Protein AF-A0A1Q9DBE5-F1 (afdb_monomer)

pLDDT: mean 83.06, std 14.2, range [39.28, 97.38]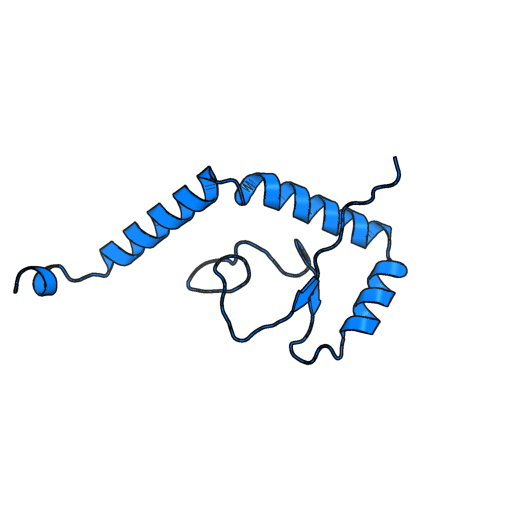

Foldseek 3Di:
DDDQQAAAEAEDDPDDDLQAHDDPDDHLDDDLQQHPYAYNVNPCVVVVVVVCVVCVVSSSNNRVSNVVSCVVQVDPVNVVVVVVVVVVVVVVVDDCVVVPPD

Sequence (102 aa):
MFGCLPVVLVQDSPWVSWLVGEIGGPAALVPGEHYIPIRYDLMDLVSKLNLLHEQEEEAKQLAERSERWARKYLSYDWVLFFLDRAVRRYAQHIDTSVLLDF

Nearest PDB structures (foldseek):
  5ub5-assembly1_A  TM=9.317E-01  e=2.821E-03  Homo sapiens
  7vfm-assembly1_A  TM=6.529E-01  e=6.074E-01  Staphylococcus aureus subsp. aureus USA300
  7vfk-assembly1_B  TM=6.615E-01  e=7.869E-01  Staphylococcus aureus subsp. aureus USA300
  7vfk-assembly1_A  TM=6.626E-01  e=7.869E-01  Staphylococcus aureus subsp. aureus USA300
  7vfn-assembly2_C  TM=6.585E-01  e=1.604E+00  Staphylococcus aureus subsp. aureus USA300

Organism: Symbiodinium microadriaticum (NCBI:txid2951)

InterPro domains:
  IPR006598 Glycosyl transferase CAP10 domain [PF05686] (2-96)

Radius of gyration: 18.59 Å; Cα contacts (8 Å, |Δi|>4): 83; chains: 1; bounding box: 35×34×60 Å

Solvent-accessible surface area (backbone atoms only — not comparable to full-atom values): 6074 Å² total; per-residue (Å²): 136,90,77,79,63,71,68,49,75,42,68,46,62,96,73,76,43,77,53,70,24,76,74,99,52,83,34,73,43,48,76,75,55,40,30,43,76,28,50,70,83,47,81,51,43,66,63,51,54,50,48,43,65,76,37,50,69,61,37,44,53,31,14,52,46,24,49,56,49,41,68,67,57,66,33,71,67,44,50,50,52,51,50,53,53,51,52,54,57,52,55,74,71,54,69,66,74,75,71,69,79,116

Mean predicted aligned error: 7.61 Å

Structure (mmCIF, N/CA/C/O backbone):
data_AF-A0A1Q9DBE5-F1
#
_entry.id   AF-A0A1Q9DBE5-F1
#
loop_
_atom_site.group_PDB
_atom_site.id
_atom_site.type_symbol
_atom_site.label_atom_id
_atom_site.label_alt_id
_atom_site.label_comp_id
_atom_site.label_asym_id
_atom_site.label_entity_id
_atom_site.label_seq_id
_atom_site.pdbx_PDB_ins_code
_atom_site.Cartn_x
_atom_site.Cartn_y
_atom_site.Cartn_z
_atom_site.occupancy
_atom_site.B_iso_or_equiv
_atom_site.auth_seq_id
_atom_site.auth_comp_id
_atom_site.auth_asym_id
_atom_site.auth_atom_id
_atom_site.pdbx_PDB_model_num
ATOM 1 N N . MET A 1 1 ? -14.658 21.761 12.971 1.00 39.28 1 MET A N 1
ATOM 2 C CA . MET A 1 1 ? -14.166 21.078 11.759 1.00 39.28 1 MET A CA 1
ATOM 3 C C . MET A 1 1 ? -14.066 19.604 12.121 1.00 39.28 1 MET A C 1
ATOM 5 O O . MET A 1 1 ? -13.142 19.231 12.825 1.00 39.28 1 MET A O 1
ATOM 9 N N . PHE A 1 2 ? -15.095 18.815 11.807 1.00 51.66 2 PHE A N 1
ATOM 10 C CA . PHE A 1 2 ? -15.059 17.360 11.985 1.00 51.66 2 PHE A CA 1
ATOM 11 C C . PHE A 1 2 ? -14.258 16.797 10.810 1.00 51.66 2 PHE A C 1
ATOM 13 O O . PHE A 1 2 ? -14.649 17.040 9.672 1.00 51.66 2 PHE A O 1
ATOM 20 N N . GLY A 1 3 ? -13.126 16.133 11.032 1.00 53.09 3 GLY A N 1
ATOM 21 C CA . GLY A 1 3 ? -12.338 15.641 9.901 1.00 53.09 3 GLY A CA 1
ATOM 22 C C . GLY A 1 3 ? -11.037 14.977 10.309 1.00 53.09 3 GLY A C 1
ATOM 23 O O . GLY A 1 3 ? -9.973 15.557 10.122 1.00 53.09 3 GLY A O 1
ATOM 24 N N . CYS A 1 4 ? -11.118 13.769 10.864 1.00 65.06 4 CYS A N 1
ATOM 25 C CA . CYS A 1 4 ? -9.966 12.872 10.835 1.00 65.06 4 CYS A CA 1
ATOM 26 C C . CYS A 1 4 ? -9.690 12.463 9.381 1.00 65.06 4 CYS A C 1
ATOM 28 O O . CYS A 1 4 ? -10.620 12.297 8.587 1.00 65.06 4 CYS A O 1
ATOM 30 N N . LEU A 1 5 ? -8.410 12.325 9.035 1.00 83.69 5 LEU A N 1
ATOM 31 C C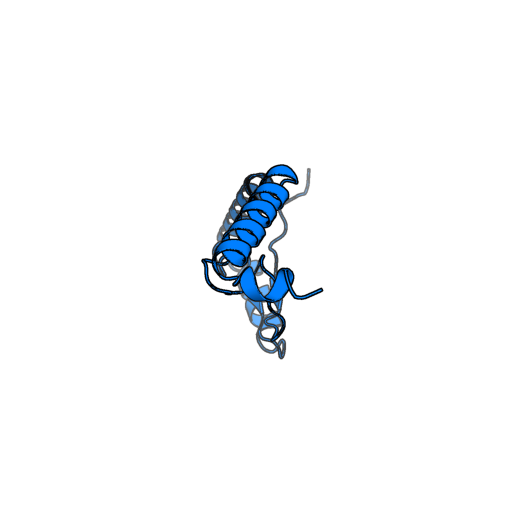A . LEU A 1 5 ? -7.995 11.811 7.732 1.00 83.69 5 LEU A CA 1
ATOM 32 C C . LEU A 1 5 ? -8.491 10.363 7.563 1.00 83.69 5 LEU A C 1
ATOM 34 O O . LEU A 1 5 ? -8.471 9.602 8.533 1.00 83.69 5 LEU A O 1
ATOM 38 N N . PRO A 1 6 ? -8.938 9.967 6.359 1.00 89.25 6 PRO A N 1
ATOM 39 C CA . PRO A 1 6 ? -9.415 8.613 6.128 1.00 89.25 6 PRO A CA 1
ATOM 40 C C . PRO A 1 6 ? -8.251 7.618 6.100 1.00 89.25 6 PRO A C 1
ATOM 42 O O . PRO A 1 6 ? -7.214 7.871 5.487 1.00 89.25 6 PRO A O 1
ATOM 45 N N . VAL A 1 7 ? -8.454 6.453 6.713 1.00 93.31 7 VAL A N 1
ATOM 46 C CA . VAL A 1 7 ? -7.573 5.297 6.523 1.00 93.31 7 VAL A CA 1
ATOM 47 C C . VAL A 1 7 ? -7.912 4.627 5.197 1.00 93.31 7 VAL A C 1
ATOM 49 O O . VAL A 1 7 ? -9.077 4.364 4.899 1.00 93.31 7 VAL A O 1
ATOM 52 N N . VAL A 1 8 ? -6.885 4.326 4.406 1.00 92.44 8 VAL A N 1
ATOM 53 C CA . VAL A 1 8 ? -7.038 3.625 3.131 1.00 92.44 8 VAL A CA 1
ATOM 54 C C . VAL A 1 8 ? -6.998 2.116 3.367 1.00 92.44 8 VAL A C 1
ATOM 56 O O . VAL A 1 8 ? -6.047 1.592 3.951 1.00 92.44 8 VAL A O 1
ATOM 59 N N . LEU A 1 9 ? -8.026 1.420 2.884 1.00 93.88 9 LEU A N 1
ATOM 60 C CA . LEU A 1 9 ? -8.077 -0.038 2.812 1.00 93.88 9 LEU A CA 1
ATOM 61 C C . LEU A 1 9 ? -7.824 -0.454 1.363 1.00 93.88 9 LEU A C 1
ATOM 63 O O . LEU A 1 9 ? -8.487 0.053 0.458 1.00 93.88 9 LEU A O 1
ATOM 67 N N . VAL A 1 10 ? -6.882 -1.365 1.136 1.00 91.94 10 VAL A N 1
ATOM 68 C CA . VAL A 1 10 ? -6.572 -1.867 -0.210 1.00 91.94 10 VAL A CA 1
ATOM 69 C C . VAL A 1 10 ? -6.793 -3.362 -0.223 1.00 91.94 10 VAL A C 1
ATOM 71 O O . VAL A 1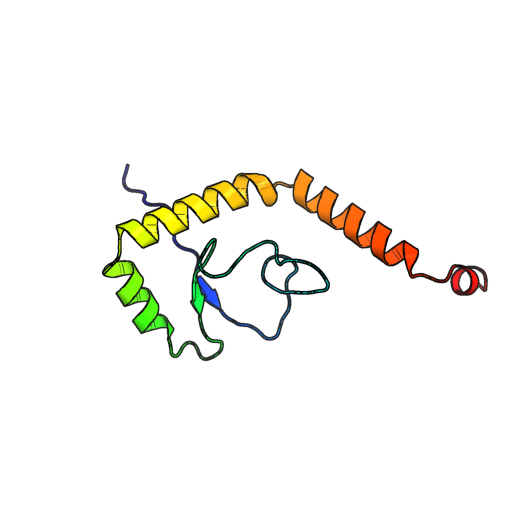 10 ? -6.188 -4.081 0.563 1.00 91.94 10 VAL A O 1
ATOM 74 N N . GLN A 1 11 ? -7.665 -3.826 -1.108 1.00 91.56 11 GLN A N 1
ATOM 75 C CA . GLN A 1 11 ? -7.885 -5.249 -1.304 1.00 91.56 11 GLN A CA 1
ATOM 76 C C . GLN A 1 11 ? -6.692 -5.863 -2.038 1.00 91.56 11 GLN A C 1
ATOM 78 O O . GLN A 1 11 ? -6.281 -5.369 -3.092 1.00 91.56 11 GLN A O 1
ATOM 83 N N . ASP A 1 12 ? -6.173 -6.956 -1.492 1.00 88.31 12 ASP A N 1
ATOM 84 C CA . ASP A 1 12 ? -5.215 -7.820 -2.153 1.00 88.31 12 ASP A CA 1
ATOM 85 C C . ASP A 1 12 ? -5.803 -8.257 -3.485 1.00 88.31 12 ASP A C 1
ATOM 87 O O . ASP A 1 12 ? -6.985 -8.579 -3.599 1.00 88.31 12 ASP A O 1
ATOM 91 N N . SER A 1 13 ? -4.975 -8.258 -4.513 1.00 82.75 13 SER A N 1
ATOM 92 C CA . SER A 1 13 ? -5.402 -8.507 -5.876 1.00 82.75 13 SER A CA 1
ATOM 93 C C . SER A 1 13 ? -4.261 -9.173 -6.637 1.00 82.75 13 SER A C 1
ATOM 95 O O . SER A 1 13 ? -3.103 -8.814 -6.424 1.00 82.75 13 SER A O 1
ATOM 97 N N . PRO A 1 14 ? -4.556 -10.108 -7.560 1.00 78.88 14 PRO A N 1
ATOM 98 C CA . PRO A 1 14 ? -3.541 -10.649 -8.461 1.00 78.88 14 PRO A CA 1
ATOM 99 C C . PRO A 1 14 ? -3.039 -9.600 -9.470 1.00 78.88 14 PRO A C 1
ATOM 101 O O . PRO A 1 14 ? -2.018 -9.804 -10.123 1.00 78.88 14 PRO A O 1
ATOM 104 N N . TRP A 1 15 ? -3.755 -8.482 -9.621 1.00 77.44 15 TRP A N 1
ATOM 105 C CA . TRP A 1 15 ? -3.363 -7.373 -10.483 1.00 77.44 15 TRP A CA 1
ATOM 106 C C . TRP A 1 15 ? -2.306 -6.510 -9.806 1.00 77.44 15 TRP A C 1
ATOM 108 O O . TRP A 1 15 ? -2.547 -5.934 -8.744 1.00 77.44 15 TRP A O 1
ATOM 118 N N . VAL A 1 16 ? -1.160 -6.367 -10.464 1.00 69.31 16 VAL A N 1
ATOM 119 C CA . VAL A 1 16 ? -0.073 -5.522 -9.980 1.00 69.31 16 VAL A CA 1
ATOM 120 C C . VAL A 1 16 ? -0.280 -4.087 -10.457 1.00 69.31 16 VAL A C 1
ATOM 122 O O . VAL A 1 16 ? -0.371 -3.819 -11.653 1.00 69.31 16 VAL A O 1
ATOM 125 N N . SER A 1 17 ? -0.315 -3.151 -9.514 1.00 76.19 17 SER A N 1
ATOM 126 C CA . SER A 1 17 ? -0.169 -1.721 -9.786 1.00 76.19 17 SER A CA 1
ATOM 127 C C . SER A 1 17 ? 1.207 -1.269 -9.318 1.00 76.19 17 SER A C 1
ATOM 129 O O . SER A 1 17 ? 1.649 -1.678 -8.252 1.00 76.19 17 SER A O 1
ATOM 131 N N . TRP A 1 18 ? 1.866 -0.380 -10.060 1.00 75.12 18 TRP A N 1
ATOM 132 C CA . TRP A 1 18 ? 3.154 0.204 -9.656 1.00 75.12 18 TRP A CA 1
ATOM 133 C C . TRP A 1 18 ? 3.087 0.947 -8.303 1.00 75.12 18 TRP A C 1
ATOM 135 O O . TRP A 1 18 ? 4.111 1.169 -7.662 1.00 75.12 18 TRP A O 1
ATOM 145 N N . LEU A 1 19 ? 1.878 1.312 -7.859 1.00 77.00 19 LEU A N 1
ATOM 146 C CA . LEU A 1 19 ? 1.619 1.947 -6.566 1.00 77.00 19 LEU A CA 1
ATOM 147 C C . LEU A 1 19 ? 1.692 0.972 -5.389 1.00 77.00 19 LEU A C 1
ATOM 149 O O . LEU A 1 19 ? 2.179 1.350 -4.332 1.00 77.00 19 LEU A O 1
ATOM 153 N N . VAL A 1 20 ? 1.172 -0.245 -5.547 1.00 75.19 20 VAL A N 1
ATOM 154 C CA . VAL A 1 20 ? 0.913 -1.185 -4.433 1.00 75.19 20 VAL A CA 1
ATOM 155 C C . VAL A 1 20 ? 1.511 -2.574 -4.637 1.00 75.19 20 VAL A C 1
ATOM 157 O O . VAL A 1 20 ? 1.502 -3.371 -3.709 1.00 75.19 20 VAL A O 1
ATOM 160 N N . GLY A 1 21 ? 2.027 -2.881 -5.824 1.00 64.19 21 GLY A N 1
ATOM 161 C CA . GLY A 1 21 ? 2.640 -4.166 -6.128 1.00 64.19 21 GLY A CA 1
ATOM 162 C C . GLY A 1 21 ? 4.141 -4.066 -6.366 1.00 64.19 21 GLY A C 1
ATOM 163 O O . GLY A 1 21 ? 4.692 -2.999 -6.636 1.00 64.19 21 GLY A O 1
ATOM 164 N N . GLU A 1 22 ? 4.800 -5.215 -6.268 1.00 53.16 22 GLU A N 1
ATOM 165 C CA . GLU A 1 22 ? 6.226 -5.363 -6.524 1.00 53.16 22 GLU A CA 1
ATOM 166 C C . GLU A 1 22 ? 6.454 -5.783 -7.978 1.00 53.16 22 GLU A C 1
ATOM 168 O O . GLU A 1 22 ? 6.143 -6.906 -8.367 1.00 53.16 22 GLU A O 1
ATOM 173 N N . ILE A 1 23 ? 7.045 -4.908 -8.793 1.00 42.12 23 ILE A N 1
ATOM 174 C CA . ILE A 1 23 ? 7.744 -5.348 -10.009 1.00 42.12 23 ILE A CA 1
ATOM 175 C C . ILE A 1 23 ? 9.117 -4.685 -10.024 1.00 42.12 23 ILE A C 1
ATOM 177 O O . ILE A 1 23 ? 9.258 -3.513 -10.365 1.00 42.12 23 ILE A O 1
ATOM 181 N N . GLY A 1 24 ? 10.145 -5.449 -9.643 1.00 48.88 24 GLY A N 1
ATOM 182 C CA . GLY A 1 24 ? 11.554 -5.080 -9.832 1.00 48.88 24 GLY A CA 1
ATOM 183 C C . GLY A 1 24 ? 12.064 -3.881 -9.016 1.00 48.88 24 GLY A C 1
ATOM 184 O O . GLY A 1 24 ? 13.141 -3.365 -9.321 1.00 48.88 24 GLY A O 1
ATOM 185 N N . GLY A 1 25 ? 11.321 -3.439 -7.997 1.00 52.19 25 GLY A N 1
ATOM 186 C CA . GLY A 1 25 ? 11.662 -2.346 -7.079 1.00 52.19 25 GLY A CA 1
ATOM 187 C C . GLY A 1 25 ? 10.645 -2.238 -5.932 1.00 52.19 25 GLY A C 1
ATOM 188 O O . GLY A 1 25 ? 9.607 -2.899 -6.002 1.00 52.19 25 GLY A O 1
ATOM 189 N N . PRO A 1 26 ? 10.927 -1.449 -4.874 1.00 54.72 26 PRO A N 1
ATOM 190 C CA . PRO A 1 26 ? 10.003 -1.300 -3.754 1.00 54.72 26 PRO A CA 1
ATOM 191 C C . PRO A 1 26 ? 8.703 -0.652 -4.240 1.00 54.72 26 PRO A C 1
ATOM 193 O O . PRO A 1 26 ? 8.746 0.372 -4.929 1.00 54.72 26 PRO A O 1
ATOM 196 N N . ALA A 1 27 ? 7.563 -1.259 -3.895 1.00 69.75 27 ALA A N 1
ATOM 197 C CA . ALA A 1 27 ? 6.248 -0.671 -4.118 1.00 69.75 27 ALA A CA 1
ATOM 198 C C . ALA A 1 27 ? 6.211 0.756 -3.555 1.00 69.75 27 ALA A C 1
ATOM 200 O O . ALA A 1 27 ? 6.835 1.055 -2.533 1.00 69.75 27 ALA A O 1
ATOM 201 N N . ALA A 1 28 ? 5.487 1.649 -4.228 1.00 77.06 28 ALA A N 1
ATOM 202 C CA . ALA A 1 28 ? 5.398 3.036 -3.791 1.00 77.06 28 ALA A CA 1
ATOM 203 C C . ALA A 1 28 ? 4.710 3.130 -2.409 1.00 77.06 28 ALA A C 1
ATOM 205 O O . ALA A 1 28 ? 5.141 3.871 -1.529 1.00 77.06 28 ALA A O 1
ATOM 206 N N . LEU A 1 29 ? 3.682 2.311 -2.185 1.00 84.12 29 LEU A N 1
ATOM 207 C CA . LEU A 1 29 ? 2.968 2.189 -0.923 1.00 84.12 29 LEU A CA 1
ATOM 208 C C . LEU A 1 29 ? 3.352 0.904 -0.185 1.00 84.12 29 LEU A C 1
ATOM 210 O O . LEU A 1 29 ? 3.400 -0.171 -0.778 1.00 84.12 29 LEU A O 1
ATOM 214 N N . VAL A 1 30 ? 3.543 1.012 1.132 1.00 87.00 30 VAL A N 1
ATOM 215 C CA . VAL A 1 30 ? 3.933 -0.097 2.003 1.00 87.00 30 VAL A CA 1
ATOM 216 C C . VAL A 1 30 ? 2.736 -0.473 2.891 1.00 87.00 30 VAL A C 1
ATOM 218 O O . VAL A 1 30 ? 2.152 0.420 3.527 1.00 87.00 30 VAL A O 1
ATOM 221 N N . PRO A 1 31 ? 2.339 -1.761 2.940 1.00 90.56 31 PRO A N 1
ATOM 222 C CA . PRO A 1 31 ? 1.286 -2.228 3.837 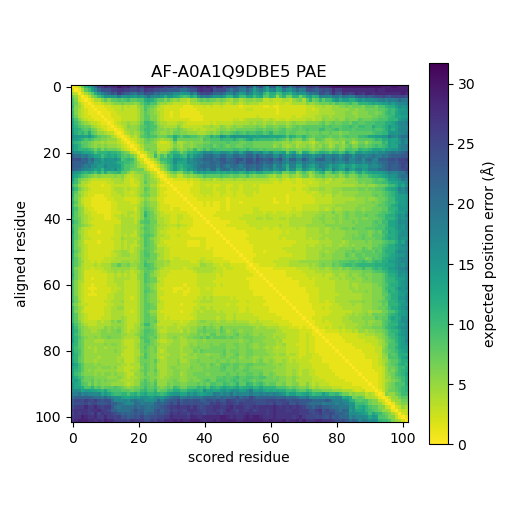1.00 90.56 31 PRO A CA 1
ATOM 223 C C . PRO A 1 31 ? 1.624 -1.908 5.300 1.00 90.56 31 PRO A C 1
ATOM 225 O O . PRO A 1 31 ? 2.754 -2.099 5.737 1.00 90.56 31 PRO A O 1
ATOM 228 N N . GLY A 1 32 ? 0.654 -1.418 6.069 1.00 89.62 32 GLY A N 1
ATOM 229 C CA . GLY A 1 32 ? 0.831 -1.030 7.474 1.00 89.62 32 GLY A CA 1
ATOM 230 C C . GLY A 1 32 ? 1.501 0.334 7.694 1.00 89.62 32 GLY A C 1
ATOM 231 O O . GLY A 1 32 ? 1.324 0.933 8.755 1.00 89.62 32 GLY A O 1
ATOM 232 N N . GLU A 1 33 ? 2.206 0.881 6.700 1.00 90.25 33 GLU A N 1
ATOM 233 C CA . GLU A 1 33 ? 2.748 2.247 6.769 1.00 90.25 33 GLU A CA 1
ATOM 234 C C . GLU A 1 33 ? 1.837 3.275 6.102 1.00 90.25 33 GLU A C 1
ATOM 236 O O . GLU A 1 33 ? 1.671 4.379 6.631 1.00 90.25 33 GLU A O 1
ATOM 241 N N . HIS A 1 34 ? 1.244 2.913 4.958 1.00 90.88 34 HIS A N 1
ATOM 242 C CA . HIS A 1 34 ? 0.430 3.819 4.142 1.00 90.88 34 HIS A CA 1
ATOM 243 C C . HIS A 1 34 ? -1.018 3.350 3.954 1.00 90.88 34 HIS A C 1
ATOM 245 O O . HIS A 1 34 ? -1.879 4.160 3.623 1.00 90.88 34 HIS A O 1
ATOM 251 N N . TYR A 1 35 ? -1.304 2.063 4.141 1.00 92.44 35 TYR A N 1
ATOM 252 C CA . TYR A 1 35 ? -2.650 1.506 4.000 1.00 92.44 35 TYR A CA 1
ATOM 253 C C . TYR A 1 35 ? -2.793 0.202 4.787 1.00 92.44 35 TYR A C 1
ATOM 255 O O . TYR A 1 35 ? -1.795 -0.408 5.172 1.00 92.44 35 TYR A O 1
ATOM 263 N N . ILE A 1 36 ? -4.028 -0.253 4.992 1.00 94.50 36 ILE A N 1
ATOM 264 C CA . ILE A 1 36 ? -4.308 -1.582 5.541 1.00 94.50 36 ILE A CA 1
ATOM 265 C C . ILE A 1 36 ? -4.653 -2.542 4.390 1.00 94.50 36 ILE A C 1
ATOM 267 O O . ILE A 1 36 ? -5.644 -2.300 3.694 1.00 94.50 36 ILE A O 1
ATOM 271 N N . PRO A 1 37 ? -3.881 -3.624 4.172 1.00 93.38 37 PRO A N 1
ATOM 272 C CA . PRO A 1 37 ? -4.240 -4.639 3.184 1.00 93.38 37 PRO A CA 1
ATOM 273 C C . PRO A 1 37 ? -5.483 -5.395 3.657 1.00 93.38 37 PRO A C 1
ATOM 275 O O . PRO A 1 37 ? -5.599 -5.669 4.849 1.00 93.38 37 PRO A O 1
ATOM 278 N N . ILE A 1 38 ? -6.405 -5.728 2.764 1.00 95.25 38 ILE A N 1
ATOM 279 C CA . ILE A 1 38 ? -7.575 -6.581 3.011 1.00 95.25 38 ILE A CA 1
ATOM 280 C C . ILE A 1 38 ? -7.407 -7.825 2.153 1.00 95.25 38 ILE A C 1
ATOM 282 O O . ILE A 1 38 ? -7.057 -7.695 0.985 1.00 95.25 38 ILE A O 1
ATOM 286 N N . ARG A 1 39 ? -7.707 -9.016 2.670 1.00 94.19 39 ARG A N 1
ATOM 287 C CA . ARG A 1 39 ? -7.626 -10.235 1.859 1.00 94.19 39 ARG A CA 1
ATOM 288 C C . ARG A 1 39 ? -8.475 -10.131 0.597 1.00 94.19 39 ARG A C 1
ATOM 290 O O . ARG A 1 39 ? -9.549 -9.528 0.591 1.00 94.19 39 ARG A O 1
ATOM 297 N N . TYR A 1 40 ? -8.044 -10.836 -0.445 1.00 92.69 40 TYR A N 1
ATOM 298 C CA . TYR A 1 40 ? -8.788 -10.940 -1.701 1.00 92.69 40 TYR A CA 1
ATOM 299 C C . TYR A 1 40 ? -10.231 -11.434 -1.488 1.00 92.69 40 TYR A C 1
ATOM 301 O O . TYR A 1 40 ? -11.154 -10.929 -2.119 1.00 92.69 40 TYR A O 1
ATOM 309 N N . ASP A 1 41 ? -10.442 -12.368 -0.556 1.00 95.19 41 ASP A N 1
ATOM 310 C CA . ASP A 1 41 ? -11.759 -12.919 -0.204 1.00 95.19 41 ASP A CA 1
ATOM 311 C C . ASP A 1 41 ? -12.560 -12.074 0.807 1.00 95.19 41 ASP A C 1
ATOM 313 O O . ASP A 1 41 ? -13.662 -12.465 1.189 1.00 95.19 41 ASP A O 1
ATOM 317 N N . LEU A 1 42 ? -12.022 -10.925 1.240 1.00 96.12 42 LEU A N 1
ATOM 318 C CA . LEU A 1 42 ? -12.612 -9.988 2.206 1.00 96.12 42 LEU A CA 1
ATOM 319 C C . LEU A 1 42 ? -12.919 -10.577 3.593 1.00 96.12 42 LEU A C 1
ATOM 321 O O . LEU A 1 42 ? -13.554 -9.908 4.412 1.00 96.12 42 LEU A O 1
ATOM 325 N N . MET A 1 43 ? -12.466 -11.798 3.898 1.00 97.12 43 MET A N 1
ATOM 326 C CA . MET A 1 43 ? -12.814 -12.476 5.154 1.00 97.12 43 MET A CA 1
ATOM 327 C C . MET A 1 43 ? -12.325 -11.730 6.403 1.00 97.12 43 MET A C 1
ATOM 329 O O . MET A 1 43 ? -12.901 -11.889 7.476 1.00 97.12 43 MET A O 1
ATOM 333 N N . ASP A 1 44 ? -11.277 -10.916 6.279 1.00 97.25 44 ASP A N 1
ATOM 334 C CA . ASP A 1 44 ? -10.685 -10.146 7.373 1.00 97.25 44 ASP A CA 1
ATOM 335 C C . ASP A 1 44 ? -11.153 -8.682 7.442 1.00 97.25 44 ASP A C 1
ATOM 337 O O . ASP A 1 44 ? -10.725 -7.944 8.336 1.00 97.25 44 ASP A O 1
ATOM 341 N N . LEU A 1 45 ? -12.057 -8.257 6.551 1.00 96.50 45 LEU A N 1
ATOM 342 C CA . LEU A 1 45 ? -12.519 -6.871 6.472 1.00 96.50 45 LEU A CA 1
ATOM 343 C C . LEU A 1 45 ? -13.145 -6.402 7.790 1.00 96.50 45 LEU A C 1
ATOM 345 O O . LEU A 1 45 ? -12.752 -5.370 8.330 1.00 96.50 45 LEU A O 1
ATOM 349 N N . VAL A 1 46 ? -14.086 -7.177 8.338 1.00 97.38 46 VAL A N 1
ATOM 350 C CA . VAL A 1 46 ? -14.796 -6.814 9.578 1.00 97.38 46 VAL A CA 1
ATOM 351 C C . VAL A 1 46 ? -13.830 -6.736 10.758 1.00 97.38 46 VAL A C 1
ATOM 353 O O . VAL A 1 46 ? -13.854 -5.763 11.507 1.00 97.38 46 VAL A O 1
ATOM 356 N N . SER A 1 47 ? -12.930 -7.713 10.898 1.00 96.81 47 SER A N 1
ATOM 357 C CA . SER A 1 47 ? -11.919 -7.695 11.961 1.00 96.81 47 SER A CA 1
ATOM 358 C C . SER A 1 47 ? -10.992 -6.483 11.869 1.00 96.81 47 SER A C 1
ATOM 360 O O . SER A 1 47 ? -10.658 -5.901 12.896 1.00 96.81 47 SER A O 1
ATOM 362 N N . LYS A 1 48 ? -10.607 -6.059 10.659 1.00 95.62 48 LYS A N 1
ATOM 363 C CA . LYS A 1 48 ? -9.751 -4.881 10.466 1.00 95.62 48 LYS A CA 1
ATOM 364 C C . LYS A 1 48 ? -10.485 -3.575 10.749 1.00 95.62 48 LYS A C 1
ATOM 366 O O . LYS A 1 48 ? -9.894 -2.675 11.333 1.00 95.62 48 LYS A O 1
ATOM 371 N N . LEU A 1 49 ? -11.765 -3.476 10.387 1.00 94.50 49 LEU A N 1
ATOM 372 C CA . LEU A 1 49 ? -12.596 -2.322 10.742 1.00 94.50 49 LEU A CA 1
ATOM 373 C C . LEU A 1 49 ? -12.762 -2.192 12.260 1.00 94.50 49 LEU A C 1
ATOM 375 O O . LEU A 1 49 ? -12.613 -1.094 12.790 1.00 94.50 49 LEU A O 1
ATOM 379 N N . ASN A 1 50 ? -13.007 -3.304 12.957 1.00 95.75 50 ASN A N 1
ATOM 380 C CA . ASN A 1 50 ? -13.098 -3.309 14.418 1.00 95.75 50 ASN A CA 1
ATOM 381 C C . ASN A 1 50 ? -11.770 -2.891 15.060 1.00 95.75 50 ASN A C 1
ATOM 383 O O . ASN A 1 50 ? -11.769 -2.032 15.933 1.00 95.75 50 ASN A O 1
ATOM 387 N N . LEU A 1 51 ? -10.640 -3.412 14.568 1.00 93.69 51 LEU A N 1
ATOM 388 C CA . LEU A 1 51 ? -9.314 -3.027 15.055 1.00 93.69 51 LEU A CA 1
ATOM 389 C C . LEU A 1 51 ? -9.065 -1.517 14.903 1.00 93.69 51 LEU A C 1
ATOM 391 O O . LEU A 1 51 ? -8.626 -0.867 15.844 1.00 93.69 51 LEU A O 1
ATOM 395 N N . LEU A 1 52 ? -9.395 -0.945 13.741 1.00 93.06 52 LEU A N 1
ATOM 396 C CA . LEU A 1 52 ? -9.258 0.495 13.493 1.00 93.06 52 LEU A CA 1
ATOM 397 C C . LEU A 1 52 ? -10.167 1.339 14.396 1.00 93.06 52 LEU A C 1
ATOM 399 O O . LEU A 1 52 ? -9.813 2.467 14.730 1.00 93.06 52 LEU A O 1
ATOM 403 N N . HIS A 1 53 ? -11.330 0.809 14.776 1.00 91.81 53 HIS A N 1
ATOM 404 C CA . HIS A 1 53 ? -12.236 1.470 15.708 1.00 91.81 53 HIS A CA 1
ATOM 405 C C . HIS A 1 53 ? -11.713 1.428 17.150 1.00 91.81 53 HIS A C 1
ATOM 407 O O . HIS A 1 53 ? -11.794 2.424 17.862 1.00 91.81 53 HIS A O 1
ATOM 413 N N . GLU A 1 54 ? -11.153 0.293 17.570 1.00 95.56 54 GLU A N 1
ATOM 414 C CA . GLU A 1 54 ? -10.566 0.110 18.901 1.00 95.56 54 GLU A CA 1
ATOM 415 C C . GLU A 1 54 ? -9.246 0.883 19.072 1.00 95.56 54 GLU A C 1
ATOM 417 O O . GLU A 1 54 ? -8.916 1.312 20.177 1.00 95.56 54 GLU A O 1
ATOM 422 N N . GLN A 1 55 ? -8.502 1.091 17.981 1.00 94.31 55 GLN A N 1
ATOM 423 C CA . GLN A 1 55 ? -7.177 1.719 17.958 1.00 94.31 55 GLN A CA 1
ATOM 424 C C . GLN A 1 55 ? -7.188 3.060 17.206 1.00 94.31 55 GLN A C 1
ATOM 426 O O . GLN A 1 55 ? -6.439 3.272 16.250 1.00 94.31 55 GLN A O 1
ATOM 431 N N . GLU A 1 56 ? -8.036 3.992 17.648 1.00 91.62 56 GLU A N 1
ATOM 432 C CA . GLU A 1 56 ? -8.272 5.271 16.958 1.00 91.62 56 GLU A CA 1
ATOM 433 C C . GLU A 1 56 ? -6.985 6.088 16.717 1.00 91.62 56 GLU A C 1
ATOM 435 O O . GLU A 1 56 ? -6.788 6.647 15.636 1.00 91.62 56 GLU A O 1
ATOM 440 N N . GLU A 1 57 ? -6.075 6.132 17.693 1.00 93.19 57 GLU A N 1
ATOM 441 C CA . GLU A 1 57 ? -4.830 6.902 17.580 1.00 93.19 57 GLU A CA 1
ATOM 442 C C . GLU A 1 57 ? -3.862 6.292 16.552 1.00 93.19 57 GLU A C 1
ATOM 444 O O . GLU A 1 57 ? -3.263 7.013 15.753 1.00 93.19 57 GLU A O 1
ATOM 449 N N . GLU A 1 58 ? -3.749 4.962 16.500 1.00 92.38 58 GLU A N 1
ATOM 450 C CA . GLU A 1 5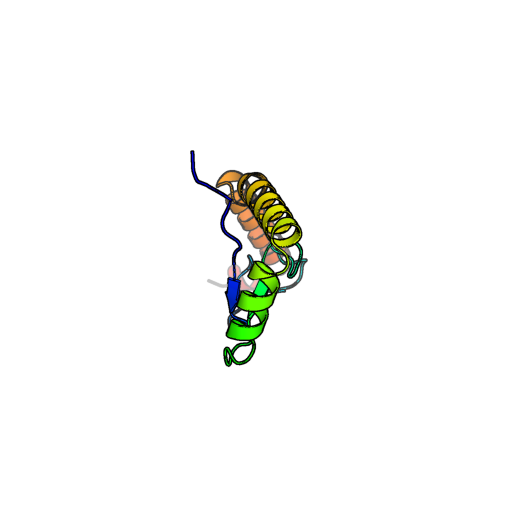8 ? -2.928 4.283 15.490 1.00 92.38 58 GLU A CA 1
ATOM 451 C C . GLU A 1 58 ? -3.515 4.468 14.086 1.00 92.38 58 GLU A C 1
ATOM 453 O O . GLU A 1 58 ? -2.780 4.761 13.136 1.00 92.38 58 GLU A O 1
ATOM 458 N N . ALA A 1 59 ? -4.843 4.381 13.961 1.00 93.12 59 ALA A N 1
ATOM 459 C CA . ALA A 1 59 ? -5.563 4.646 12.720 1.00 93.12 59 ALA A CA 1
ATOM 460 C C . ALA A 1 59 ? -5.326 6.083 12.227 1.00 93.12 59 ALA A C 1
ATOM 462 O O . ALA A 1 59 ? -5.042 6.309 11.046 1.00 93.12 59 ALA A O 1
ATOM 463 N N . LYS A 1 60 ? -5.362 7.062 13.134 1.00 94.00 60 LYS A N 1
ATOM 464 C CA . LYS A 1 60 ? -5.077 8.463 12.815 1.00 94.00 60 LYS A CA 1
ATOM 465 C C . LYS A 1 60 ? -3.635 8.661 12.352 1.00 94.00 60 LYS A C 1
ATOM 467 O O . LYS A 1 60 ? -3.404 9.304 11.327 1.00 94.00 60 LYS A O 1
ATOM 472 N N . GLN A 1 61 ? -2.664 8.078 13.053 1.00 94.00 61 GLN A N 1
ATOM 473 C CA . GLN A 1 61 ? -1.255 8.171 12.666 1.00 94.00 61 GLN A CA 1
ATOM 474 C C . GLN A 1 61 ? -0.990 7.529 11.303 1.00 94.00 61 GLN A C 1
ATOM 476 O O . GLN A 1 61 ? -0.225 8.075 10.505 1.00 94.00 61 GLN A O 1
ATOM 481 N N . LEU A 1 62 ? -1.632 6.397 11.010 1.00 94.62 62 LEU A N 1
ATOM 482 C CA . LEU A 1 62 ? -1.577 5.765 9.696 1.00 94.62 62 LEU A CA 1
ATOM 483 C C . LEU A 1 62 ? -2.132 6.695 8.611 1.00 94.62 62 LEU A C 1
ATOM 485 O O . LEU A 1 62 ? -1.468 6.917 7.598 1.00 94.62 62 LEU A O 1
ATOM 489 N N . ALA A 1 63 ? -3.311 7.276 8.839 1.00 94.38 63 ALA A N 1
ATOM 490 C CA . ALA A 1 63 ? -3.939 8.189 7.892 1.00 94.38 63 ALA A CA 1
ATOM 491 C C . ALA A 1 63 ? -3.055 9.421 7.622 1.00 94.38 63 ALA A C 1
ATOM 493 O O . ALA A 1 63 ? -2.829 9.781 6.467 1.00 94.38 63 ALA A O 1
ATOM 494 N N . GLU A 1 64 ? -2.451 10.010 8.656 1.00 94.44 64 GLU A N 1
ATOM 495 C CA . GLU A 1 64 ? -1.502 11.119 8.506 1.00 94.44 64 GLU A CA 1
ATOM 496 C C . GLU A 1 64 ? -0.223 10.732 7.752 1.00 94.44 64 GLU A C 1
ATOM 498 O O . GLU A 1 64 ? 0.264 11.500 6.920 1.00 94.44 64 GLU A O 1
ATOM 503 N N . ARG A 1 65 ? 0.353 9.552 8.026 1.00 92.38 65 ARG A N 1
ATOM 504 C CA . ARG A 1 65 ? 1.518 9.053 7.275 1.00 92.38 65 ARG A CA 1
ATOM 505 C C . ARG A 1 65 ? 1.170 8.864 5.801 1.00 92.38 65 ARG A C 1
ATOM 507 O O . ARG A 1 65 ? 1.928 9.321 4.946 1.00 92.38 65 ARG A O 1
ATOM 514 N N . SER A 1 66 ? 0.016 8.261 5.520 1.00 91.25 66 SER A N 1
ATOM 515 C CA . SER A 1 66 ? -0.462 8.026 4.158 1.00 91.25 66 SER A CA 1
ATOM 516 C C . SER A 1 66 ? -0.677 9.331 3.382 1.00 91.25 66 SER A C 1
ATOM 518 O O . SER A 1 66 ? -0.207 9.451 2.251 1.00 91.25 66 SER A O 1
ATOM 520 N N . GLU A 1 67 ? -1.287 10.346 4.004 1.00 92.44 67 GLU A N 1
ATOM 521 C CA . GLU A 1 67 ? -1.545 11.650 3.382 1.00 92.44 67 GLU A CA 1
ATOM 522 C C . GLU A 1 67 ? -0.243 12.393 3.081 1.00 92.44 67 GLU A C 1
ATOM 524 O O . GLU A 1 67 ? -0.045 12.862 1.955 1.00 92.44 67 GLU A O 1
ATOM 529 N N . ARG A 1 68 ? 0.684 12.433 4.048 1.00 90.75 68 ARG A N 1
ATOM 530 C CA . ARG A 1 68 ? 1.990 13.077 3.863 1.00 90.75 68 ARG A CA 1
ATOM 531 C C . ARG A 1 68 ? 2.788 12.413 2.751 1.00 90.75 68 ARG A C 1
ATOM 533 O O . ARG A 1 68 ? 3.408 13.109 1.944 1.00 90.75 68 ARG A O 1
ATOM 540 N N . TRP A 1 69 ? 2.774 11.082 2.696 1.00 88.69 69 TRP A N 1
ATOM 541 C CA . TRP A 1 69 ? 3.459 10.336 1.648 1.00 88.69 69 TRP A CA 1
ATOM 542 C C . TRP A 1 69 ? 2.826 10.605 0.279 1.00 88.69 69 TRP A C 1
ATOM 544 O O . TRP A 1 69 ? 3.530 10.997 -0.653 1.00 88.69 69 TRP A O 1
ATOM 554 N N . ALA A 1 70 ? 1.497 10.500 0.176 1.00 87.56 70 ALA A N 1
ATOM 555 C CA . ALA A 1 70 ? 0.763 10.726 -1.064 1.00 87.56 70 ALA A CA 1
ATOM 556 C C . ALA A 1 70 ? 0.987 12.141 -1.611 1.00 87.56 70 ALA A C 1
ATOM 558 O O . ALA A 1 70 ? 1.322 12.310 -2.781 1.00 87.56 70 ALA A O 1
ATOM 559 N N . ARG A 1 71 ? 0.898 13.172 -0.766 1.00 87.44 71 ARG A N 1
ATOM 560 C CA . ARG A 1 71 ? 1.143 14.558 -1.196 1.00 87.44 71 ARG A CA 1
ATOM 561 C C . ARG A 1 71 ? 2.561 14.798 -1.684 1.00 87.44 71 ARG A C 1
ATOM 563 O O . ARG A 1 71 ? 2.767 15.659 -2.535 1.00 87.44 71 ARG A O 1
ATOM 570 N N . LYS A 1 72 ? 3.531 14.068 -1.137 1.00 84.06 72 LYS A N 1
ATOM 571 C CA . LYS A 1 72 ? 4.929 14.209 -1.525 1.00 84.06 72 LYS A CA 1
ATOM 572 C C . LYS A 1 72 ? 5.255 13.443 -2.799 1.00 84.06 72 LYS A C 1
ATOM 574 O O . LYS A 1 72 ? 5.958 14.001 -3.628 1.00 84.06 72 LYS A O 1
ATOM 579 N N . TYR A 1 73 ? 4.782 12.206 -2.939 1.00 82.00 73 TYR A N 1
ATOM 580 C CA . TYR 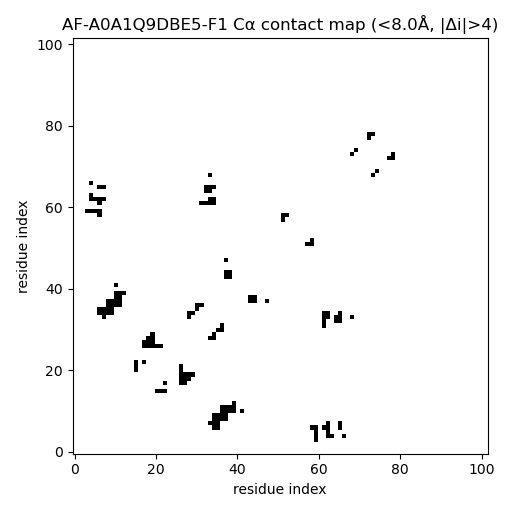A 1 73 ? 5.265 11.260 -3.953 1.00 82.00 73 TYR A CA 1
ATOM 581 C C . TYR A 1 73 ? 4.232 10.874 -5.017 1.00 82.00 73 TYR A C 1
ATOM 583 O O . TYR A 1 73 ? 4.605 10.290 -6.029 1.00 82.00 73 TYR A O 1
ATOM 591 N N . LEU A 1 74 ? 2.955 11.224 -4.837 1.00 83.25 74 LEU A N 1
ATOM 592 C CA . LEU A 1 74 ? 1.903 11.063 -5.854 1.00 83.25 74 LEU A CA 1
ATOM 593 C C . LEU A 1 74 ? 1.563 12.376 -6.559 1.00 83.25 74 LEU A C 1
ATOM 595 O O . LEU A 1 74 ? 0.514 12.494 -7.192 1.00 83.25 74 LEU A O 1
ATOM 599 N N . SER A 1 75 ? 2.443 13.375 -6.468 1.00 85.56 75 SER A N 1
ATOM 600 C CA . SER A 1 75 ? 2.331 14.554 -7.318 1.00 85.56 75 SER A CA 1
ATOM 601 C C . SER A 1 75 ? 2.632 14.191 -8.773 1.00 85.56 75 SER A C 1
ATOM 603 O O . SER A 1 75 ? 3.376 13.252 -9.063 1.00 85.56 75 SER A O 1
ATOM 605 N N . TYR A 1 76 ? 2.073 14.973 -9.696 1.00 88.00 76 TYR A N 1
ATOM 606 C CA . TYR A 1 76 ? 2.278 14.799 -11.134 1.00 88.00 76 TYR A CA 1
ATOM 607 C C . TYR A 1 76 ? 3.767 14.690 -11.512 1.00 88.00 76 TYR A C 1
ATOM 609 O O . TYR A 1 76 ? 4.148 13.792 -12.260 1.00 88.00 76 TYR A O 1
ATOM 617 N N . ASP A 1 77 ? 4.616 15.534 -10.921 1.00 88.69 77 ASP A N 1
ATOM 618 C CA . ASP A 1 77 ? 6.059 15.547 -11.183 1.00 88.69 77 ASP A CA 1
ATOM 619 C C . ASP A 1 77 ? 6.744 14.237 -10.781 1.00 88.69 77 ASP A C 1
ATOM 621 O O . ASP A 1 77 ? 7.591 13.723 -11.512 1.00 88.69 77 ASP A O 1
ATOM 625 N N . TRP A 1 78 ? 6.359 13.659 -9.640 1.00 83.25 78 TRP A N 1
ATOM 626 C CA . TRP A 1 78 ? 6.914 12.383 -9.189 1.00 83.25 78 TRP A CA 1
ATOM 627 C C . TRP A 1 78 ? 6.455 11.215 -10.050 1.00 83.25 78 TRP A C 1
ATOM 629 O O . TRP A 1 78 ? 7.258 10.329 -10.344 1.00 83.25 78 TRP A O 1
ATOM 639 N N . VAL A 1 79 ? 5.197 11.233 -10.498 1.00 83.56 79 VAL A N 1
ATOM 640 C CA . VAL A 1 79 ? 4.683 10.226 -11.432 1.00 83.56 79 VAL A CA 1
ATOM 641 C C . VAL A 1 79 ? 5.437 10.302 -12.759 1.00 83.56 79 VAL A C 1
ATOM 643 O O . VAL A 1 79 ? 5.894 9.277 -13.261 1.00 83.56 79 VAL A O 1
ATOM 646 N N . LEU A 1 80 ? 5.640 11.505 -13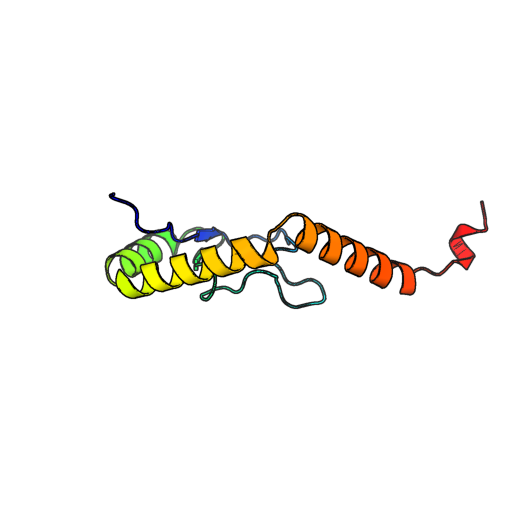.304 1.00 88.81 80 LEU A N 1
ATOM 647 C CA . LEU A 1 80 ? 6.434 11.691 -14.519 1.00 88.81 80 LEU A CA 1
ATOM 648 C C . LEU A 1 80 ? 7.879 11.217 -14.343 1.00 88.81 80 LEU A C 1
ATOM 650 O O . LEU A 1 80 ? 8.400 10.515 -15.207 1.00 88.81 80 LEU A O 1
ATOM 654 N N . PHE A 1 81 ? 8.516 11.562 -13.223 1.00 85.19 81 PHE A N 1
ATOM 655 C CA . PHE A 1 81 ? 9.882 11.135 -12.928 1.00 85.19 81 PHE A CA 1
ATOM 656 C C . PHE A 1 81 ? 10.000 9.609 -12.824 1.00 85.19 81 PHE A C 1
ATOM 658 O O . PHE A 1 81 ? 10.940 9.013 -13.356 1.00 85.19 81 PHE A O 1
ATOM 665 N N . PHE A 1 82 ? 9.030 8.961 -12.174 1.00 83.12 82 PHE A N 1
ATOM 666 C CA . PHE A 1 82 ? 8.950 7.506 -12.112 1.00 83.12 82 PHE A CA 1
ATOM 667 C C . PHE A 1 82 ? 8.833 6.888 -13.513 1.00 83.12 82 PHE A C 1
ATOM 669 O O . PHE A 1 82 ? 9.590 5.969 -13.836 1.00 83.12 82 PHE A O 1
ATOM 676 N N . LEU A 1 83 ? 7.939 7.415 -14.357 1.00 85.69 83 LEU A N 1
ATOM 677 C CA . LEU A 1 83 ? 7.736 6.924 -15.722 1.00 85.69 83 LEU A CA 1
ATOM 678 C C . LEU A 1 83 ? 8.982 7.105 -16.599 1.00 85.69 83 LEU A C 1
ATOM 680 O O . LEU A 1 83 ? 9.391 6.150 -17.257 1.00 85.69 83 LEU A O 1
ATOM 684 N N . ASP A 1 84 ? 9.627 8.276 -16.576 1.00 89.44 84 ASP A N 1
ATOM 685 C CA . ASP A 1 84 ? 10.875 8.520 -17.318 1.00 89.44 84 ASP A CA 1
ATOM 686 C C . ASP A 1 84 ? 11.966 7.520 -16.903 1.00 89.44 84 ASP A C 1
ATOM 688 O O . ASP A 1 84 ? 12.583 6.872 -17.754 1.00 89.44 84 ASP A O 1
ATOM 692 N N . ARG A 1 85 ? 12.144 7.300 -15.594 1.00 86.19 85 ARG A N 1
ATOM 693 C CA . ARG A 1 85 ? 13.113 6.325 -15.080 1.00 86.19 85 ARG A CA 1
ATOM 694 C C . ARG A 1 85 ? 12.784 4.896 -15.512 1.00 86.19 85 ARG A C 1
ATOM 696 O O . ARG A 1 85 ? 13.699 4.157 -15.884 1.00 86.19 85 ARG A O 1
ATOM 703 N N . ALA A 1 86 ? 11.514 4.499 -15.453 1.00 84.69 86 ALA A N 1
ATOM 704 C CA . ALA A 1 86 ? 11.072 3.168 -15.854 1.00 84.69 86 ALA A CA 1
ATOM 705 C C . ALA A 1 86 ? 11.326 2.921 -17.350 1.00 84.69 86 ALA A C 1
ATOM 707 O O . ALA A 1 86 ? 11.935 1.912 -17.707 1.00 84.69 86 ALA A O 1
ATOM 708 N N . VAL A 1 87 ? 10.949 3.873 -18.210 1.00 88.75 87 VAL A N 1
ATOM 709 C CA . VAL A 1 87 ? 11.157 3.792 -19.664 1.00 88.75 87 VAL A CA 1
ATOM 710 C C . VAL A 1 87 ? 12.644 3.749 -20.008 1.00 88.75 87 VAL A C 1
ATOM 712 O O . VAL A 1 87 ? 13.063 2.898 -20.789 1.00 88.75 87 VAL A O 1
ATOM 715 N N . ARG A 1 88 ? 13.474 4.602 -19.392 1.00 88.31 88 ARG A N 1
ATOM 716 C CA . ARG A 1 88 ? 14.930 4.588 -19.619 1.00 88.31 88 ARG A CA 1
ATOM 717 C C . ARG A 1 88 ? 15.570 3.273 -19.199 1.00 88.31 88 ARG A C 1
ATOM 719 O O . ARG A 1 88 ? 16.423 2.762 -19.916 1.00 88.31 88 ARG A O 1
ATOM 726 N N . ARG A 1 89 ? 15.171 2.721 -18.049 1.00 86.38 89 ARG A N 1
ATOM 727 C CA . ARG A 1 89 ? 15.679 1.426 -17.582 1.00 86.38 89 ARG A CA 1
ATOM 728 C C . ARG A 1 89 ? 15.260 0.302 -18.521 1.00 86.38 89 ARG A C 1
ATOM 730 O O . ARG A 1 89 ? 16.087 -0.533 -18.853 1.00 86.38 89 ARG A O 1
ATOM 737 N N . TYR A 1 90 ? 14.011 0.303 -18.978 1.00 86.62 90 TYR A N 1
ATOM 738 C CA . TYR A 1 90 ? 13.551 -0.658 -19.976 1.00 86.62 90 TYR A CA 1
ATOM 739 C C . TYR A 1 90 ? 14.356 -0.548 -21.278 1.00 86.62 90 TYR A C 1
ATOM 741 O O . TYR A 1 90 ? 14.840 -1.556 -21.781 1.00 86.62 90 TYR A O 1
ATOM 749 N N . ALA A 1 91 ? 14.595 0.673 -21.767 1.00 89.31 91 ALA A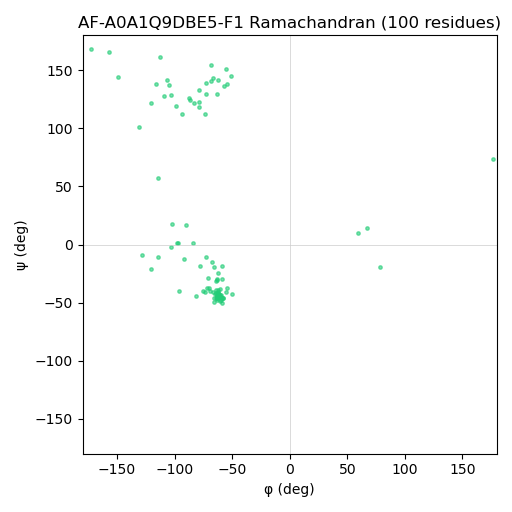 N 1
ATOM 750 C CA . ALA A 1 91 ? 15.366 0.917 -22.984 1.00 89.31 91 ALA A CA 1
ATOM 751 C C . ALA A 1 91 ? 16.807 0.374 -22.923 1.00 89.31 91 ALA A C 1
ATOM 753 O O . ALA A 1 91 ? 17.336 -0.032 -23.951 1.00 89.31 91 ALA A O 1
ATOM 754 N N . GLN A 1 92 ? 17.429 0.299 -21.738 1.00 88.31 92 GLN A N 1
ATOM 755 C CA . GLN A 1 92 ? 18.757 -0.316 -21.557 1.00 88.31 92 GLN A CA 1
ATOM 756 C C . GLN A 1 92 ? 18.776 -1.827 -21.829 1.00 88.31 92 GLN A C 1
ATOM 758 O O . GLN A 1 92 ? 19.845 -2.396 -22.032 1.00 88.31 92 GLN A O 1
ATOM 763 N N . HIS A 1 93 ? 17.613 -2.476 -21.800 1.00 86.25 93 HIS A N 1
ATOM 764 C CA . HIS A 1 93 ? 17.456 -3.907 -22.044 1.00 86.25 93 HIS A CA 1
ATOM 765 C C . HIS A 1 93 ? 16.902 -4.219 -23.440 1.00 86.25 93 HIS A C 1
ATOM 767 O O . HIS A 1 93 ? 16.759 -5.392 -23.779 1.00 86.25 93 HIS A O 1
ATOM 773 N N . ILE A 1 94 ? 16.594 -3.198 -24.247 1.00 85.38 94 ILE A N 1
ATOM 774 C CA . ILE A 1 94 ? 16.194 -3.383 -25.642 1.00 85.38 94 ILE A CA 1
ATOM 775 C C . ILE A 1 94 ? 17.459 -3.529 -26.485 1.00 85.38 94 ILE A C 1
ATOM 777 O O . ILE A 1 94 ? 18.296 -2.626 -26.529 1.00 85.38 94 ILE A O 1
ATOM 781 N N . ASP A 1 95 ? 17.572 -4.649 -27.193 1.00 75.88 95 ASP A N 1
ATOM 782 C CA . ASP A 1 95 ? 18.556 -4.787 -28.257 1.00 75.88 95 ASP A CA 1
ATOM 783 C C . ASP A 1 95 ? 18.093 -3.970 -29.471 1.00 75.88 95 ASP A C 1
ATOM 785 O O . ASP A 1 95 ? 17.072 -4.257 -30.099 1.00 75.88 95 ASP A O 1
ATOM 789 N N . THR A 1 96 ? 18.8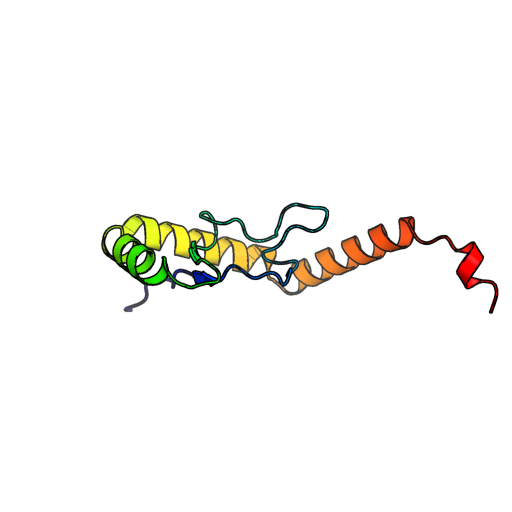24 -2.901 -29.774 1.00 67.69 96 THR A N 1
ATOM 790 C CA . THR A 1 96 ? 18.493 -1.984 -30.873 1.00 67.69 96 THR A CA 1
ATOM 791 C C . THR A 1 96 ? 18.766 -2.582 -32.251 1.00 67.69 96 THR A C 1
ATOM 793 O O . THR A 1 96 ? 18.277 -2.035 -33.237 1.00 67.69 96 THR A O 1
ATOM 796 N N . SER A 1 97 ? 19.461 -3.723 -32.336 1.00 63.84 97 SER A N 1
ATOM 797 C CA . SER A 1 97 ? 19.654 -4.446 -33.600 1.00 63.84 97 SER A CA 1
ATOM 798 C C . SER A 1 97 ? 18.339 -4.957 -34.203 1.00 63.84 97 SER A C 1
ATOM 800 O O . SER A 1 97 ? 18.197 -4.960 -35.417 1.00 63.84 97 SER A O 1
ATOM 802 N N . VAL A 1 98 ? 17.335 -5.268 -33.374 1.00 61.12 98 VAL A N 1
ATOM 803 C CA . VAL A 1 98 ? 16.017 -5.771 -33.813 1.00 61.12 98 VAL A CA 1
ATOM 804 C C . VAL A 1 98 ? 15.105 -4.651 -34.350 1.00 61.12 98 VAL A C 1
ATOM 806 O O . VAL A 1 98 ? 14.127 -4.913 -35.044 1.00 61.12 98 VAL A O 1
ATOM 809 N N . LEU A 1 99 ? 15.403 -3.385 -34.036 1.00 58.00 99 LEU A N 1
ATOM 810 C CA . LEU A 1 99 ? 14.594 -2.224 -34.441 1.00 58.00 99 LEU A CA 1
ATOM 811 C C . LEU A 1 99 ? 15.042 -1.587 -35.765 1.00 58.00 99 LEU A C 1
ATOM 813 O O . LEU A 1 99 ? 14.310 -0.758 -36.299 1.00 58.00 99 LEU A O 1
ATOM 817 N N . LEU A 1 100 ? 16.219 -1.952 -36.283 1.00 55.91 100 LEU A N 1
ATOM 818 C CA . LEU A 1 100 ? 16.769 -1.436 -37.545 1.00 55.91 100 LEU A CA 1
ATOM 819 C C . LEU A 1 100 ? 16.501 -2.354 -38.753 1.00 55.91 100 LEU A C 1
ATOM 821 O O . LEU A 1 100 ? 16.913 -2.020 -39.860 1.00 55.91 100 LEU A O 1
ATOM 825 N N . ASP A 1 101 ? 15.793 -3.470 -38.552 1.00 52.25 101 ASP A N 1
ATOM 826 C CA . ASP A 1 101 ? 15.419 -4.437 -39.597 1.00 52.25 101 ASP A CA 1
ATOM 827 C C . ASP A 1 101 ? 14.057 -4.129 -40.274 1.00 52.25 101 ASP A C 1
ATOM 829 O O . ASP A 1 101 ? 13.481 -4.995 -40.937 1.00 52.25 101 ASP A O 1
ATOM 833 N N . PHE A 1 102 ? 13.536 -2.902 -40.128 1.00 51.00 102 PHE A N 1
ATOM 834 C CA . PHE A 1 102 ? 12.323 -2.411 -40.805 1.00 51.00 102 PHE A CA 1
ATOM 835 C C . PHE A 1 102 ? 12.624 -1.287 -41.799 1.00 51.00 102 PHE A C 1
ATOM 837 O O . PHE A 1 102 ? 13.370 -0.351 -41.431 1.00 51.00 102 PHE A O 1
#

Secondary structure (DSSP, 8-state):
---PPPPPEEE--SS--TTTS-SSS--SS-BTTTBEEE-TT-TTHHHHHHHHHHTHHHHHHHHHHHHHHHHHHSSHHHHHHHHHHHHHHHHTTS-GGGGS--